Protein AF-A0A0M4HD17-F1 (afdb_monomer_lite)

Secondary structure (DSSP, 8-state):
---HHHHHHHHHHHS---SS------TTS-HHHHHHHHHHHHHHHHHHHHHHHHHHH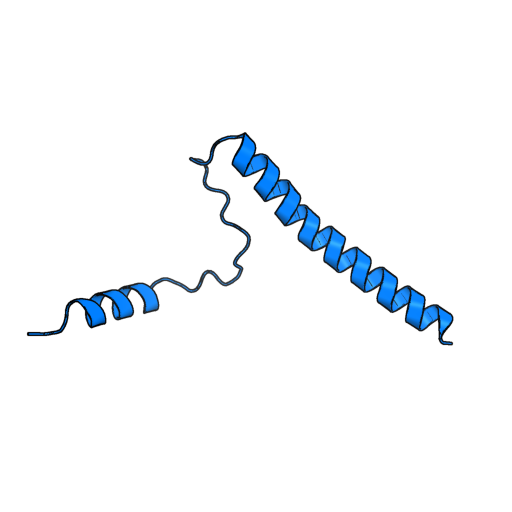HHHHH-

Structure (mmCIF, N/CA/C/O backbone):
data_AF-A0A0M4HD17-F1
#
_entry.id   AF-A0A0M4HD17-F1
#
loop_
_atom_site.group_PDB
_atom_site.id
_atom_site.type_symbol
_atom_site.label_atom_id
_atom_site.label_alt_id
_atom_site.label_comp_id
_atom_site.label_asym_id
_atom_site.label_entity_id
_atom_site.label_seq_id
_atom_site.pdbx_PDB_ins_code
_atom_site.Cartn_x
_atom_site.Cartn_y
_atom_site.Cartn_z
_atom_site.occupancy
_atom_site.B_iso_or_equiv
_atom_site.auth_seq_id
_atom_site.auth_comp_id
_atom_site.auth_asym_id
_atom_site.auth_atom_id
_atom_site.pdbx_PDB_model_num
ATOM 1 N N . MET A 1 1 ? 7.344 -18.174 41.968 1.00 55.34 1 MET A N 1
ATOM 2 C CA . MET A 1 1 ? 6.155 -17.440 41.482 1.00 55.34 1 MET A CA 1
ATOM 3 C C . MET A 1 1 ? 6.408 -17.081 40.024 1.00 55.34 1 MET A C 1
ATOM 5 O O . MET A 1 1 ? 7.428 -16.462 39.758 1.00 55.34 1 MET A O 1
ATOM 9 N N . ARG A 1 2 ? 5.589 -17.564 39.079 1.00 59.69 2 ARG A N 1
ATOM 10 C CA . ARG A 1 2 ? 5.769 -17.272 37.643 1.00 59.69 2 ARG A CA 1
ATOM 11 C C . ARG A 1 2 ? 5.492 -15.787 37.397 1.00 59.69 2 ARG A C 1
ATOM 13 O O . ARG A 1 2 ? 4.519 -15.248 37.917 1.00 59.69 2 ARG A O 1
ATOM 20 N N . ASN A 1 3 ? 6.398 -15.135 36.676 1.00 72.12 3 ASN A N 1
ATOM 21 C CA . ASN A 1 3 ? 6.394 -13.696 36.448 1.00 72.12 3 ASN A CA 1
ATOM 22 C C . ASN A 1 3 ? 5.161 -13.319 35.606 1.00 72.12 3 ASN A C 1
ATOM 24 O O . ASN A 1 3 ? 4.977 -13.864 34.518 1.00 72.12 3 ASN A O 1
ATOM 28 N N . ARG A 1 4 ? 4.310 -12.409 36.099 1.00 66.69 4 ARG A N 1
ATOM 29 C CA . ARG A 1 4 ? 3.054 -11.980 35.438 1.00 66.69 4 ARG A CA 1
ATOM 30 C C . ARG A 1 4 ? 3.288 -11.500 33.994 1.00 66.69 4 ARG A C 1
ATOM 32 O O . ARG A 1 4 ? 2.416 -11.631 33.144 1.00 66.69 4 ARG A O 1
ATOM 39 N N . SER A 1 5 ? 4.490 -10.998 33.722 1.00 65.81 5 SER A N 1
ATOM 40 C CA . SER A 1 5 ? 4.969 -10.554 32.412 1.00 65.81 5 SER A CA 1
ATOM 41 C C . SER A 1 5 ? 5.041 -11.678 31.375 1.00 65.81 5 SER A C 1
ATOM 43 O O . SER A 1 5 ? 4.720 -11.451 30.214 1.00 65.81 5 SER A O 1
ATOM 45 N N . GLU A 1 6 ? 5.439 -12.886 31.786 1.00 66.69 6 GLU A N 1
ATOM 46 C CA . GLU A 1 6 ? 5.544 -14.041 30.881 1.00 66.69 6 GLU A CA 1
ATOM 47 C C . GLU A 1 6 ? 4.149 -14.557 30.507 1.00 66.69 6 GLU A C 1
ATOM 49 O O . GLU A 1 6 ? 3.870 -14.809 29.341 1.00 66.69 6 GLU A O 1
ATOM 54 N N . GLN A 1 7 ? 3.218 -14.575 31.468 1.00 64.94 7 GLN A N 1
ATOM 55 C CA . GLN A 1 7 ? 1.824 -14.959 31.214 1.00 64.94 7 GLN A CA 1
ATOM 56 C C . GLN A 1 7 ? 1.102 -14.002 30.257 1.00 64.94 7 GLN A C 1
ATOM 58 O O . GLN A 1 7 ? 0.227 -14.430 29.509 1.00 64.94 7 GLN A O 1
ATOM 63 N N . ALA A 1 8 ? 1.443 -12.711 30.274 1.00 64.25 8 ALA A N 1
ATOM 64 C CA . ALA A 1 8 ? 0.877 -11.734 29.344 1.00 64.25 8 ALA A CA 1
ATOM 65 C C . ALA A 1 8 ? 1.384 -11.952 27.907 1.00 64.25 8 ALA A C 1
ATOM 67 O O . ALA A 1 8 ? 0.616 -11.829 26.954 1.00 64.25 8 ALA A O 1
ATOM 68 N N . ARG A 1 9 ? 2.655 -12.344 27.751 1.00 64.81 9 ARG A N 1
ATOM 69 C CA . ARG A 1 9 ? 3.247 -12.678 26.446 1.00 64.81 9 ARG A CA 1
ATOM 70 C C . ARG A 1 9 ? 2.686 -13.976 25.876 1.00 64.81 9 ARG A C 1
ATOM 72 O O . ARG A 1 9 ? 2.405 -14.037 24.685 1.00 64.81 9 ARG A O 1
ATOM 79 N N . GLU A 1 10 ? 2.474 -14.983 26.721 1.00 63.78 10 GLU A N 1
ATOM 80 C CA . GLU A 1 10 ? 1.838 -16.247 26.327 1.00 63.78 10 GLU A CA 1
ATOM 81 C C . GLU A 1 10 ? 0.396 -16.038 25.838 1.00 63.78 10 GLU A C 1
ATOM 83 O O . GLU A 1 10 ? -0.038 -16.714 24.909 1.00 63.78 10 GLU A O 1
ATOM 88 N N . GLN A 1 11 ? -0.344 -15.091 26.424 1.00 62.75 11 GLN A N 1
ATOM 89 C CA . GLN A 1 11 ? -1.696 -14.734 25.97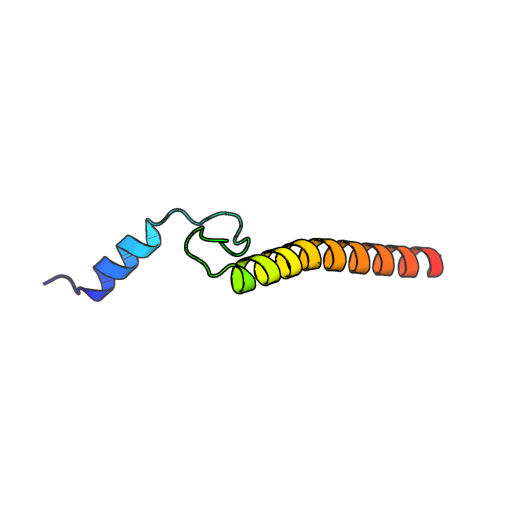5 1.00 62.75 11 GLN A CA 1
ATOM 90 C C . GLN A 1 11 ? -1.676 -13.989 24.635 1.00 62.75 11 GLN A C 1
ATOM 92 O O . GLN A 1 11 ? -2.444 -14.329 23.743 1.00 62.75 11 GLN A O 1
ATOM 97 N N . GLN A 1 12 ? -0.750 -13.042 24.447 1.00 62.06 12 GLN A N 1
ATOM 98 C CA . GLN A 1 12 ? -0.591 -12.342 23.164 1.00 62.06 12 GLN A CA 1
ATOM 99 C C . GLN A 1 12 ? -0.084 -13.251 22.035 1.00 62.06 12 GLN A C 1
ATOM 101 O O . GLN A 1 12 ? -0.386 -12.999 20.875 1.00 62.06 12 GLN A O 1
ATOM 106 N N . ALA A 1 13 ? 0.671 -14.306 22.352 1.00 64.56 13 ALA A N 1
ATOM 107 C CA . ALA A 1 13 ? 1.136 -15.288 21.371 1.00 64.56 13 ALA A CA 1
ATOM 108 C C . ALA A 1 13 ? 0.055 -16.306 20.958 1.00 64.56 13 ALA A C 1
ATOM 110 O O . ALA A 1 13 ? 0.207 -16.972 19.937 1.00 64.56 13 ALA A O 1
ATOM 111 N N . GLN A 1 14 ? -1.010 -16.446 21.757 1.00 64.25 14 GLN A N 1
ATOM 112 C CA . GLN A 1 14 ? -2.169 -17.298 21.462 1.00 64.25 14 GLN A CA 1
ATOM 113 C C . GLN A 1 14 ? -3.282 -16.553 20.721 1.00 64.25 14 GLN A C 1
ATOM 115 O O . GLN A 1 14 ? -4.180 -17.196 20.176 1.00 64.25 14 GLN A O 1
ATOM 120 N N . GLU A 1 15 ? -3.226 -15.220 20.681 1.00 65.44 15 GLU A N 1
ATOM 121 C CA . GLU A 1 15 ? -4.106 -14.432 19.827 1.00 65.44 15 GLU A CA 1
ATOM 122 C C . GLU A 1 15 ? -3.835 -14.819 18.366 1.00 65.44 15 GLU A C 1
ATOM 124 O O . GLU A 1 15 ? -2.679 -14.797 17.922 1.00 65.44 15 GLU A O 1
ATOM 129 N N . PRO A 1 16 ? -4.867 -15.222 17.605 1.00 61.28 16 PRO A N 1
ATOM 130 C CA . PRO A 1 16 ? -4.688 -15.611 16.219 1.00 61.28 16 PRO A CA 1
ATOM 131 C C . PRO A 1 16 ? -4.085 -14.426 15.471 1.00 61.28 16 PRO A C 1
ATOM 133 O O . PRO A 1 16 ? -4.673 -13.345 15.442 1.00 61.28 16 PRO A O 1
ATOM 136 N N . ILE A 1 17 ? -2.908 -14.626 14.870 1.00 61.03 17 ILE A N 1
ATOM 137 C CA . ILE A 1 17 ? -2.283 -13.623 14.007 1.00 61.03 17 ILE A CA 1
ATOM 138 C C . ILE A 1 17 ? -3.301 -13.319 12.913 1.00 61.03 17 ILE A C 1
ATOM 140 O O . ILE A 1 17 ? -3.538 -14.149 12.032 1.00 61.03 17 ILE A O 1
ATOM 144 N N . SER A 1 18 ? -3.955 -12.160 13.012 1.00 61.28 18 SER A N 1
ATOM 145 C CA . SER A 1 18 ? -4.955 -11.706 12.059 1.00 61.28 18 SER A CA 1
ATOM 146 C C . SER A 1 18 ? -4.233 -11.516 10.730 1.00 61.28 18 SER A C 1
ATOM 148 O O . SER A 1 18 ? -3.571 -10.512 10.481 1.00 61.28 18 SER A O 1
ATOM 150 N N . GLY A 1 19 ? -4.282 -12.564 9.902 1.00 58.50 19 GLY A N 1
ATOM 151 C CA . GLY A 1 19 ? -3.381 -12.789 8.766 1.00 58.50 19 GLY A CA 1
ATOM 152 C C . GLY A 1 19 ? -3.430 -11.722 7.678 1.00 58.50 19 GLY A C 1
ATOM 153 O O . GLY A 1 19 ? -2.698 -11.805 6.698 1.00 58.50 19 GLY A O 1
ATOM 154 N N . ILE A 1 20 ? -4.267 -10.703 7.848 1.00 56.25 20 ILE A N 1
ATOM 155 C CA . ILE A 1 20 ? -4.260 -9.507 7.039 1.00 56.25 20 ILE A CA 1
ATOM 156 C C . ILE A 1 20 ? -4.582 -8.337 7.977 1.00 56.25 20 ILE A C 1
ATOM 158 O O . ILE A 1 20 ? -5.745 -8.108 8.301 1.00 56.25 20 ILE A O 1
ATOM 162 N N . MET A 1 21 ? -3.563 -7.591 8.420 1.00 58.28 21 MET A N 1
ATOM 163 C CA . MET A 1 21 ? -3.728 -6.284 9.077 1.00 58.28 21 MET A CA 1
ATOM 164 C C . MET A 1 21 ? -4.322 -5.269 8.079 1.00 58.28 21 MET A C 1
ATOM 166 O O . MET A 1 21 ? -3.680 -4.294 7.689 1.00 58.28 21 MET A O 1
ATOM 170 N N . LEU A 1 22 ? -5.552 -5.488 7.612 1.00 58.34 22 LEU A N 1
ATOM 171 C CA . LEU A 1 22 ? -6.364 -4.391 7.108 1.00 58.34 22 LEU A CA 1
ATOM 172 C C . LEU A 1 22 ? -6.868 -3.672 8.348 1.00 58.34 22 LEU A C 1
ATOM 174 O O . LEU A 1 22 ? -7.478 -4.316 9.196 1.00 58.34 22 LEU A O 1
ATOM 178 N N . ILE A 1 23 ? -6.590 -2.370 8.450 1.00 60.75 23 ILE A N 1
ATOM 179 C CA . ILE A 1 23 ? -7.022 -1.523 9.566 1.00 60.75 23 ILE A CA 1
ATOM 180 C C . ILE A 1 23 ? -8.436 -1.924 9.994 1.00 60.75 23 ILE A C 1
ATOM 182 O O . ILE A 1 23 ? -9.383 -1.804 9.212 1.00 60.75 23 ILE A O 1
ATOM 186 N N . GLU A 1 24 ? -8.554 -2.442 11.214 1.00 62.25 24 GLU A N 1
ATOM 187 C CA . GLU A 1 24 ? -9.805 -2.973 11.733 1.00 62.25 24 GLU A CA 1
ATOM 188 C C . GLU A 1 24 ? -10.790 -1.809 11.901 1.00 62.25 24 GLU A C 1
ATOM 190 O O . GLU A 1 24 ? -10.526 -0.818 12.595 1.00 62.25 24 GLU A O 1
ATOM 195 N N . ILE A 1 25 ? -11.893 -1.868 11.152 1.00 62.56 25 ILE A N 1
ATOM 196 C CA . ILE A 1 25 ? -12.948 -0.855 11.175 1.00 62.56 25 ILE A CA 1
ATOM 197 C C . ILE A 1 25 ? -13.980 -1.334 12.191 1.00 62.56 25 ILE A C 1
ATOM 199 O O . ILE A 1 25 ? -14.902 -2.070 11.834 1.00 62.56 25 ILE A O 1
ATOM 203 N N . ASN A 1 26 ? -13.829 -0.928 13.450 1.00 61.69 26 ASN A N 1
ATOM 204 C CA . ASN A 1 26 ? -14.768 -1.316 14.493 1.00 61.69 26 ASN A CA 1
ATOM 205 C C . ASN A 1 26 ? -16.114 -0.594 14.291 1.00 61.69 26 ASN A C 1
ATOM 207 O O . ASN A 1 26 ? -16.141 0.561 13.852 1.00 61.69 26 ASN A O 1
ATOM 211 N N . PRO A 1 27 ? -17.255 -1.251 14.565 1.00 62.31 27 PRO A N 1
ATOM 212 C CA . PRO A 1 27 ? -18.572 -0.619 14.506 1.00 62.31 27 PRO A CA 1
ATOM 213 C C . PRO A 1 27 ? -18.757 0.523 15.506 1.00 62.31 27 PRO A C 1
ATOM 215 O O . PRO A 1 27 ? -19.513 1.446 15.214 1.00 62.31 27 PRO A O 1
ATOM 218 N N . GLU A 1 28 ? -18.001 0.483 16.600 1.00 72.06 28 GLU A N 1
ATOM 219 C CA . GLU A 1 28 ? -17.939 1.482 17.671 1.00 72.06 28 GLU A CA 1
ATOM 220 C C . GLU A 1 28 ? -17.129 2.741 17.286 1.00 72.06 28 GLU A C 1
ATOM 222 O O . GLU A 1 28 ? -17.194 3.762 17.971 1.00 72.06 28 GLU A O 1
ATOM 227 N N . ASP A 1 29 ? -16.342 2.693 16.200 1.00 64.44 29 ASP A N 1
ATOM 228 C CA . ASP A 1 29 ? -15.551 3.841 15.752 1.00 64.44 29 ASP A CA 1
ATOM 229 C C . ASP A 1 29 ? -16.477 4.969 15.266 1.00 64.44 29 ASP A C 1
ATOM 231 O O . ASP A 1 29 ? -17.416 4.747 14.497 1.00 64.44 29 ASP A O 1
ATOM 235 N N . GLY A 1 30 ? -16.180 6.217 15.639 1.00 77.12 30 GLY A N 1
ATOM 236 C CA . GLY A 1 30 ? -16.928 7.376 15.147 1.00 77.12 30 GLY A CA 1
ATOM 237 C C . GLY A 1 30 ? -16.981 7.415 13.612 1.00 77.12 30 GLY A C 1
ATOM 238 O O . GLY A 1 30 ? -15.999 7.099 12.937 1.00 77.12 30 GLY A O 1
ATOM 239 N N . ALA A 1 31 ? -18.118 7.828 13.043 1.00 74.69 31 ALA A N 1
ATOM 240 C CA . ALA A 1 31 ? -18.372 7.788 11.595 1.00 74.69 31 ALA A CA 1
ATOM 241 C C . ALA A 1 31 ? -17.253 8.433 10.747 1.00 74.69 31 ALA A C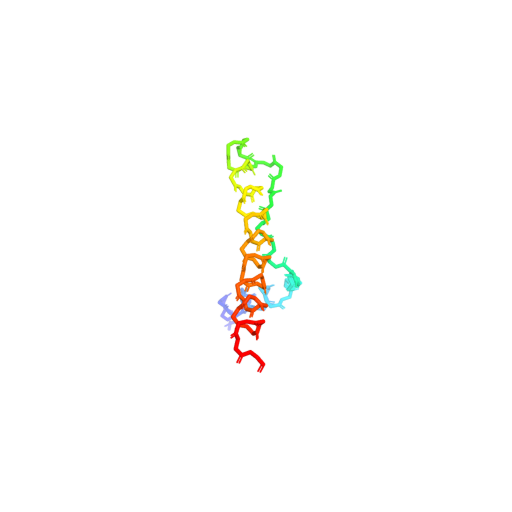 1
ATOM 243 O O . ALA A 1 31 ? -16.913 7.931 9.675 1.00 74.69 31 ALA A O 1
ATOM 244 N N . LEU A 1 32 ? -16.623 9.494 11.265 1.00 76.25 32 LEU A N 1
ATOM 245 C CA . LEU A 1 32 ? -15.490 10.168 10.631 1.00 76.25 32 LEU A CA 1
ATOM 246 C C . LEU A 1 32 ? -14.229 9.286 10.574 1.00 76.25 32 LEU A C 1
ATOM 248 O O . LEU A 1 32 ? -13.590 9.191 9.529 1.00 76.25 32 LEU A O 1
ATOM 252 N N . LEU A 1 33 ? -13.892 8.592 11.666 1.00 78.88 33 LEU A N 1
ATOM 253 C CA . LEU A 1 33 ? -12.755 7.665 11.719 1.00 78.88 33 LEU A CA 1
ATOM 254 C C . LEU A 1 33 ? -12.960 6.493 10.754 1.00 78.88 33 LEU A C 1
ATOM 256 O O . LEU A 1 33 ? -12.031 6.122 10.039 1.00 78.88 33 LEU A O 1
ATOM 260 N N . ARG A 1 34 ? -14.183 5.954 10.664 1.00 76.12 34 ARG A N 1
ATOM 261 C CA . ARG A 1 34 ? -14.511 4.878 9.712 1.00 76.12 34 ARG A CA 1
ATOM 262 C C . ARG A 1 34 ? -14.348 5.344 8.265 1.00 76.12 34 ARG A C 1
ATOM 264 O O . ARG A 1 34 ? -13.744 4.625 7.474 1.00 76.12 34 ARG A O 1
ATOM 271 N N . PHE A 1 35 ? -14.814 6.548 7.927 1.00 77.75 35 PHE A N 1
ATOM 272 C CA . PHE A 1 35 ? -14.662 7.124 6.586 1.00 77.75 35 PHE A CA 1
ATOM 273 C C . PHE A 1 35 ? -13.189 7.244 6.163 1.00 77.75 35 PHE A C 1
ATOM 275 O O . PHE A 1 35 ? -12.814 6.761 5.094 1.00 77.75 35 PHE A O 1
ATOM 282 N N . PHE A 1 36 ? -12.326 7.790 7.025 1.00 77.75 36 PHE A N 1
ATOM 283 C CA . PHE A 1 36 ? -10.889 7.862 6.739 1.00 77.75 36 PHE A CA 1
ATOM 284 C C . PHE A 1 36 ? -10.238 6.479 6.647 1.00 77.75 36 PHE A C 1
ATOM 286 O O . PHE A 1 36 ? -9.434 6.252 5.745 1.00 77.75 36 PHE A O 1
ATOM 293 N N . LYS A 1 37 ? -10.614 5.526 7.511 1.00 75.19 37 LYS A N 1
ATOM 294 C CA . LYS A 1 37 ? -10.134 4.137 7.414 1.00 75.19 37 LYS A CA 1
ATOM 295 C C . LYS A 1 37 ? -10.509 3.499 6.070 1.00 75.19 37 LYS A C 1
ATOM 297 O O . LYS A 1 37 ? -9.671 2.826 5.476 1.00 75.19 37 LYS A O 1
ATOM 302 N N . TYR A 1 38 ? -11.712 3.752 5.548 1.00 76.94 38 TYR A N 1
ATOM 303 C CA . TYR A 1 38 ? -12.110 3.301 4.209 1.00 76.94 38 TYR A CA 1
ATOM 304 C C . TYR A 1 38 ? -11.305 3.968 3.091 1.00 76.94 38 TYR A C 1
ATOM 306 O O . TYR A 1 38 ? -10.885 3.276 2.165 1.00 76.94 38 TYR A O 1
ATOM 314 N N . ILE A 1 39 ? -11.035 5.273 3.189 1.00 77.69 39 ILE A N 1
ATOM 315 C CA . ILE A 1 39 ? -10.189 5.984 2.219 1.00 77.69 39 ILE A CA 1
ATOM 316 C C . ILE A 1 39 ? -8.766 5.436 2.231 1.00 77.69 39 ILE A C 1
ATOM 318 O O . ILE A 1 39 ? -8.210 5.190 1.169 1.00 77.69 39 ILE A O 1
ATOM 322 N N . ILE A 1 40 ? -8.179 5.207 3.406 1.00 75.62 40 ILE A N 1
ATOM 323 C CA . ILE A 1 40 ? -6.824 4.655 3.530 1.00 75.62 40 ILE A CA 1
ATOM 324 C C . ILE A 1 40 ? -6.782 3.229 2.966 1.00 75.62 40 ILE A C 1
ATOM 326 O O . ILE A 1 40 ? -5.869 2.891 2.213 1.00 75.62 40 ILE A O 1
ATOM 330 N N . ARG A 1 41 ? -7.803 2.411 3.251 1.00 75.62 41 ARG A N 1
ATOM 331 C CA . ARG A 1 41 ? -7.930 1.045 2.719 1.00 75.62 41 ARG A CA 1
ATOM 332 C C . ARG A 1 41 ? -8.094 1.028 1.195 1.00 75.62 41 ARG A C 1
ATOM 334 O O . ARG A 1 41 ? -7.454 0.224 0.526 1.00 75.62 41 ARG A O 1
ATOM 341 N N . GLY A 1 42 ? -8.895 1.936 0.633 1.00 79.31 42 GLY A N 1
ATOM 342 C CA . GLY A 1 42 ? -8.993 2.133 -0.819 1.00 79.31 42 GLY A CA 1
ATOM 343 C C . GLY A 1 42 ? -7.710 2.714 -1.425 1.00 79.31 42 GLY A C 1
ATOM 344 O O . GLY A 1 42 ? -7.298 2.328 -2.518 1.00 79.31 42 GLY A O 1
ATOM 345 N N . GLY A 1 43 ? -7.030 3.582 -0.678 1.00 83.00 43 GLY A N 1
ATOM 346 C CA . GLY A 1 43 ? -5.769 4.214 -1.042 1.00 83.00 43 GLY A CA 1
ATOM 347 C C . GLY A 1 43 ? -4.627 3.216 -1.196 1.00 83.00 43 GLY A C 1
ATOM 348 O O . GLY A 1 43 ? -3.818 3.379 -2.100 1.00 83.00 43 GLY A O 1
ATOM 349 N N . GLN A 1 44 ? -4.589 2.143 -0.398 1.00 80.69 44 GLN A N 1
ATOM 350 C CA . GLN A 1 44 ? -3.609 1.061 -0.572 1.00 80.69 44 GLN A CA 1
ATOM 351 C C . GLN A 1 44 ? -3.735 0.383 -1.942 1.00 80.69 44 GLN A C 1
ATOM 353 O O . GLN A 1 44 ? -2.725 0.148 -2.605 1.00 80.69 44 GLN A O 1
ATOM 358 N N . LEU A 1 45 ? -4.965 0.117 -2.394 1.00 83.06 45 LEU A N 1
ATOM 359 C CA . LEU A 1 45 ? -5.212 -0.466 -3.713 1.00 83.06 45 LEU A CA 1
ATOM 360 C C . LEU A 1 45 ? -4.826 0.515 -4.829 1.00 83.06 45 LEU A C 1
ATOM 362 O O . LEU A 1 45 ? -4.149 0.131 -5.779 1.00 83.06 45 LEU A O 1
ATOM 366 N N . ALA A 1 46 ? -5.211 1.787 -4.690 1.00 85.19 46 ALA A N 1
ATOM 367 C CA . ALA A 1 46 ? -4.864 2.834 -5.650 1.00 85.19 46 ALA A CA 1
ATOM 368 C C . ALA A 1 46 ? -3.344 3.053 -5.741 1.00 85.19 46 ALA A C 1
ATOM 370 O O . ALA A 1 46 ? -2.809 3.215 -6.834 1.00 85.19 46 ALA A O 1
ATOM 371 N N . PHE A 1 47 ? -2.639 3.001 -4.610 1.00 85.88 47 PHE A N 1
ATOM 372 C CA . PHE A 1 47 ? -1.185 3.114 -4.545 1.00 85.88 47 PHE A CA 1
ATOM 373 C C . PHE A 1 47 ? -0.493 1.915 -5.197 1.00 85.88 47 PHE A C 1
ATOM 375 O O . PHE A 1 47 ? 0.400 2.100 -6.021 1.00 85.88 47 PHE A O 1
ATOM 382 N N . ALA A 1 48 ? -0.938 0.691 -4.897 1.00 88.75 48 ALA A N 1
ATOM 383 C CA . ALA A 1 48 ? -0.419 -0.513 -5.542 1.00 88.75 48 ALA A CA 1
ATOM 384 C C . ALA A 1 48 ? -0.651 -0.488 -7.064 1.00 88.75 48 ALA A C 1
ATOM 386 O O . ALA A 1 48 ? 0.271 -0.772 -7.828 1.00 88.75 48 ALA A O 1
ATOM 387 N N . ALA A 1 49 ? -1.846 -0.087 -7.509 1.00 91.88 49 ALA A N 1
ATOM 388 C CA . ALA A 1 49 ? -2.172 0.064 -8.926 1.00 91.88 49 ALA A CA 1
ATOM 389 C C . ALA A 1 49 ? -1.314 1.142 -9.606 1.00 91.88 49 ALA A C 1
ATOM 391 O O . ALA A 1 49 ? -0.815 0.923 -10.708 1.00 91.88 49 ALA A O 1
ATOM 392 N N . LEU A 1 50 ? -1.093 2.280 -8.941 1.00 94.31 50 LEU A N 1
ATOM 393 C CA . LEU A 1 50 ? -0.244 3.358 -9.446 1.00 94.31 50 LEU A CA 1
ATOM 394 C C . LEU A 1 50 ? 1.213 2.908 -9.598 1.00 94.31 50 LEU A C 1
ATOM 396 O O . LEU A 1 50 ? 1.819 3.159 -10.637 1.00 94.31 50 LEU A O 1
ATOM 400 N N . LEU A 1 51 ? 1.773 2.227 -8.594 1.00 95.81 51 LEU A N 1
ATOM 401 C CA . LEU A 1 51 ? 3.134 1.693 -8.672 1.00 95.81 51 LEU A CA 1
ATOM 402 C C . LEU A 1 51 ? 3.268 0.642 -9.775 1.00 95.81 51 LEU A C 1
ATOM 404 O O . LEU A 1 51 ? 4.225 0.698 -10.544 1.00 95.81 51 LEU A O 1
ATOM 408 N N . ALA A 1 52 ? 2.307 -0.278 -9.887 1.00 96.00 52 ALA A N 1
ATOM 409 C CA . ALA A 1 52 ? 2.281 -1.273 -10.956 1.00 96.00 52 ALA A CA 1
ATOM 410 C C . ALA A 1 52 ? 2.221 -0.612 -12.342 1.00 96.00 52 ALA A C 1
ATOM 412 O O . ALA A 1 52 ? 2.958 -1.005 -13.245 1.00 96.00 52 ALA A O 1
ATOM 413 N N . PHE A 1 53 ? 1.401 0.430 -12.492 1.00 96.62 53 PHE A N 1
ATOM 414 C CA . PHE A 1 53 ? 1.317 1.217 -13.719 1.00 96.62 53 PHE A CA 1
ATOM 415 C C . PHE A 1 53 ? 2.632 1.940 -14.037 1.00 96.62 53 PHE A C 1
ATOM 417 O O . PHE A 1 53 ? 3.088 1.891 -15.175 1.00 96.62 53 PHE A O 1
ATOM 424 N N . MET A 1 54 ? 3.267 2.573 -13.048 1.00 97.19 54 MET A N 1
ATOM 425 C CA . MET A 1 54 ? 4.561 3.246 -13.219 1.00 97.19 54 MET A CA 1
ATOM 426 C C . MET A 1 54 ? 5.665 2.265 -13.625 1.00 97.19 54 MET A C 1
ATOM 428 O O . MET A 1 54 ? 6.415 2.551 -14.552 1.00 97.19 54 MET A O 1
ATOM 432 N N . LEU A 1 55 ? 5.742 1.099 -12.977 1.00 96.62 55 LEU A N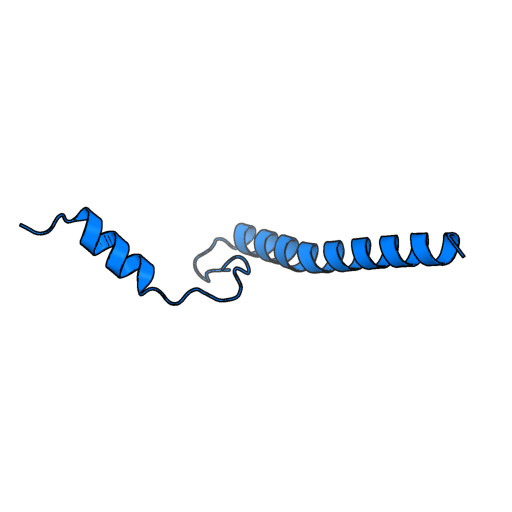 1
ATOM 433 C CA . LEU A 1 55 ? 6.673 0.027 -13.346 1.00 96.62 55 LEU A CA 1
ATOM 434 C C . LEU A 1 55 ? 6.444 -0.439 -14.783 1.00 96.62 55 LEU A C 1
ATOM 436 O O . LEU A 1 55 ? 7.386 -0.459 -15.569 1.00 96.62 55 LEU A O 1
ATOM 440 N N . TRP A 1 56 ? 5.195 -0.749 -15.139 1.00 96.94 56 TRP A N 1
ATOM 441 C CA . TRP A 1 56 ? 4.838 -1.127 -16.504 1.00 96.94 56 TRP A CA 1
ATOM 442 C C . TRP A 1 56 ? 5.223 -0.045 -17.518 1.00 96.94 56 TRP A C 1
ATOM 444 O O . TRP A 1 56 ? 5.805 -0.361 -18.551 1.00 96.94 56 TRP A O 1
ATOM 454 N N . LEU A 1 57 ? 4.956 1.226 -17.208 1.00 97.44 57 LEU A N 1
ATOM 455 C CA . LEU A 1 57 ? 5.279 2.357 -18.073 1.00 97.44 57 LEU A CA 1
ATOM 456 C C . LEU A 1 57 ? 6.790 2.488 -18.283 1.00 97.44 57 LEU A C 1
ATOM 458 O O . LEU A 1 57 ? 7.237 2.630 -19.416 1.00 97.44 57 LEU A O 1
ATOM 462 N N . VAL A 1 58 ? 7.580 2.407 -17.211 1.00 97.31 58 VAL A N 1
ATOM 463 C CA . VAL A 1 58 ? 9.046 2.452 -17.300 1.00 97.31 58 VAL A CA 1
ATOM 464 C C . VAL A 1 58 ? 9.570 1.278 -18.125 1.00 97.31 58 VAL A C 1
ATOM 466 O O . VAL A 1 58 ? 10.405 1.492 -18.997 1.00 97.31 58 VAL A O 1
ATOM 469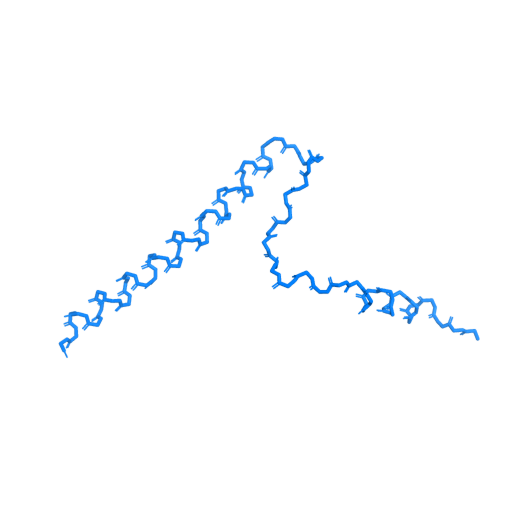 N N . THR A 1 59 ? 9.062 0.061 -17.913 1.00 96.50 59 THR A N 1
ATOM 470 C CA . THR A 1 59 ? 9.436 -1.113 -18.716 1.00 96.50 59 THR A CA 1
ATOM 471 C C . THR A 1 59 ? 9.064 -0.941 -20.189 1.00 96.50 59 THR A C 1
ATOM 473 O O . THR A 1 59 ? 9.890 -1.211 -21.053 1.00 96.50 59 THR A O 1
ATOM 476 N N . ALA A 1 60 ? 7.863 -0.444 -20.491 1.00 96.00 60 ALA A N 1
ATOM 477 C CA . ALA A 1 60 ? 7.418 -0.202 -21.862 1.00 96.00 60 ALA A CA 1
ATOM 478 C C . ALA A 1 60 ? 8.266 0.862 -22.580 1.00 96.00 60 ALA A C 1
ATOM 480 O O . ALA A 1 60 ? 8.470 0.777 -23.788 1.00 96.00 60 ALA A O 1
ATOM 481 N N . LEU A 1 61 ? 8.763 1.858 -21.842 1.00 96.75 61 LEU A N 1
ATOM 482 C CA . LEU A 1 61 ? 9.653 2.896 -22.366 1.00 96.75 61 LEU A CA 1
ATOM 483 C C . LEU A 1 61 ? 11.116 2.444 -22.460 1.00 96.75 61 LEU A C 1
ATOM 485 O O . LEU A 1 61 ? 11.873 3.024 -23.235 1.00 96.75 61 LEU A O 1
ATOM 489 N N . ALA A 1 62 ? 11.520 1.444 -21.674 1.00 93.88 62 ALA A N 1
ATOM 490 C CA . ALA A 1 62 ? 12.877 0.908 -21.683 1.00 93.88 62 ALA A CA 1
ATOM 491 C C . ALA A 1 62 ? 13.181 0.061 -22.933 1.00 93.88 62 ALA A C 1
ATOM 493 O O . ALA A 1 62 ? 14.340 0.043 -23.347 1.00 93.88 62 ALA A O 1
ATOM 494 N N . GLY A 1 63 ? 12.156 -0.547 -23.551 1.00 66.81 63 GLY A N 1
ATOM 495 C CA . GLY A 1 63 ? 12.280 -1.343 -24.781 1.00 66.81 63 GLY A CA 1
ATOM 496 C C .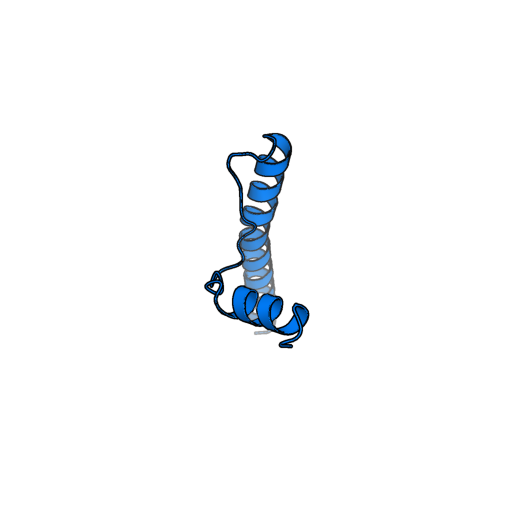 GLY A 1 63 ? 12.611 -2.804 -24.525 1.00 66.81 63 GLY A C 1
ATOM 497 O O . GLY A 1 63 ? 13.741 -3.084 -24.072 1.00 66.81 63 GLY A O 1
#

Radius of gyration: 20.35 Å; chains: 1; bounding box: 31×28×66 Å

pLDDT: mean 75.23, std 13.54, range [55.34, 97.44]

Sequence (63 aa):
MRNRSEQAREQQAQEPISGIMLIEINPEDGALLRFFKYIIRGGQLAFAALLAFMLWLVTALAG

Foldseek 3Di:
DPDVVVVVVVVVVPPPPPVDPLPDQDPPDDPVVNVVSVVVSVVVVVVVVVVVVVVVVVVVVVD